Protein AF-A0A9D7MU95-F1 (afdb_monomer_lite)

Sequence (60 aa):
MSFDYSIVNLPYVEILRVIGSNGVTITGNAEDNFLTGNIGNDVLTGGAGADAFGFRQTKG

Secondary structure (DSSP, 8-state):
----EE-TT-TT--EEE--SSS--EEE--SS--EEE--SSS-EEE--SS--EEE------

Structure (mmCIF, N/CA/C/O backbone):
data_AF-A0A9D7MU95-F1
#
_entry.id   AF-A0A9D7MU95-F1
#
loop_
_atom_site.group_PDB
_atom_site.id
_atom_site.type_symbol
_atom_site.label_atom_id
_atom_site.label_alt_id
_atom_site.label_comp_id
_atom_site.label_asym_id
_atom_site.label_entity_id
_atom_site.label_seq_id
_atom_site.pdbx_PDB_ins_code
_atom_site.Cartn_x
_atom_site.Cartn_y
_atom_site.Cartn_z
_atom_site.occupancy
_atom_site.B_iso_or_equiv
_atom_site.auth_seq_id
_atom_site.auth_comp_id
_atom_site.auth_asym_id
_atom_site.auth_atom_id
_atom_site.pdbx_PDB_model_num
ATOM 1 N N . MET A 1 1 ? 18.310 1.067 -4.659 1.00 59.25 1 MET A N 1
ATOM 2 C CA . MET A 1 1 ? 17.886 1.079 -3.244 1.00 59.25 1 MET A CA 1
ATOM 3 C C . MET A 1 1 ? 16.370 0.984 -3.243 1.00 59.25 1 MET A C 1
ATOM 5 O O . MET A 1 1 ? 15.745 1.786 -3.932 1.00 59.25 1 MET A O 1
ATOM 9 N N . SER A 1 2 ? 15.815 -0.052 -2.615 1.00 69.56 2 SER A N 1
ATOM 10 C CA . SER A 1 2 ? 14.383 -0.123 -2.292 1.00 69.56 2 SER A CA 1
ATOM 11 C C . SER A 1 2 ? 14.211 0.360 -0.854 1.00 69.56 2 SER A C 1
ATOM 13 O O . SER A 1 2 ? 15.108 0.137 -0.038 1.00 69.56 2 SER A O 1
ATOM 15 N N . PHE A 1 3 ? 13.100 1.030 -0.566 1.00 81.06 3 PHE A N 1
ATOM 16 C CA . PHE A 1 3 ? 12.702 1.400 0.786 1.00 81.06 3 PHE A CA 1
ATOM 17 C C . PHE A 1 3 ? 11.363 0.746 1.061 1.00 81.06 3 PHE A C 1
ATOM 19 O O . PHE A 1 3 ? 10.334 1.250 0.616 1.00 81.06 3 PHE A O 1
ATOM 26 N N . ASP A 1 4 ? 11.391 -0.375 1.767 1.00 91.88 4 ASP A N 1
ATOM 27 C CA . ASP A 1 4 ? 10.165 -1.004 2.228 1.00 91.88 4 ASP A CA 1
ATOM 28 C C . ASP A 1 4 ? 9.550 -0.145 3.341 1.00 91.88 4 ASP A C 1
ATOM 30 O O . ASP A 1 4 ? 10.267 0.471 4.138 1.00 91.88 4 ASP A O 1
ATOM 34 N N . TYR A 1 5 ? 8.222 -0.060 3.376 1.00 95.06 5 TYR A N 1
ATOM 35 C CA . TYR A 1 5 ? 7.522 0.808 4.321 1.00 95.06 5 TYR A CA 1
ATOM 36 C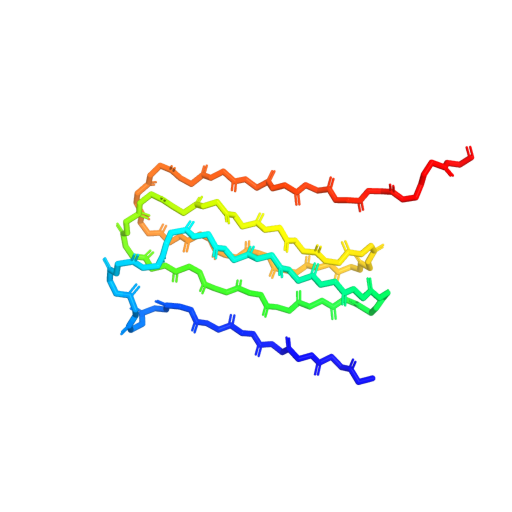 C . TYR A 1 5 ? 6.274 0.138 4.879 1.00 95.06 5 TYR A C 1
ATOM 38 O O . TYR A 1 5 ? 5.533 -0.534 4.166 1.00 95.06 5 TYR A O 1
ATOM 46 N N . SER A 1 6 ? 6.019 0.340 6.167 1.00 96.75 6 SER A N 1
ATOM 47 C CA . SER A 1 6 ? 4.861 -0.228 6.845 1.00 96.75 6 SER A CA 1
ATOM 48 C C . SER A 1 6 ? 4.159 0.836 7.671 1.00 96.75 6 SER A C 1
ATOM 50 O O . SER A 1 6 ? 4.801 1.567 8.425 1.00 96.75 6 SER A O 1
ATOM 52 N N . ILE A 1 7 ? 2.837 0.891 7.536 1.00 97.44 7 ILE A N 1
ATOM 53 C CA . ILE A 1 7 ? 1.960 1.767 8.318 1.00 97.44 7 ILE A CA 1
ATOM 54 C C . ILE A 1 7 ? 1.183 0.994 9.393 1.00 97.44 7 ILE A C 1
ATOM 56 O O . ILE A 1 7 ? 0.307 1.570 10.023 1.00 97.44 7 ILE A O 1
ATOM 60 N N . VAL A 1 8 ? 1.526 -0.276 9.662 1.00 97.69 8 VAL A N 1
ATOM 61 C CA . VAL A 1 8 ? 0.819 -1.159 10.620 1.00 97.69 8 VAL A CA 1
ATOM 62 C C . VAL A 1 8 ? 0.571 -0.489 11.980 1.00 97.69 8 VAL A C 1
ATOM 64 O O . VAL A 1 8 ? -0.483 -0.674 12.575 1.00 97.69 8 VAL A O 1
ATOM 67 N N . ASN A 1 9 ? 1.522 0.321 12.463 1.00 96.94 9 ASN A N 1
ATOM 68 C CA . 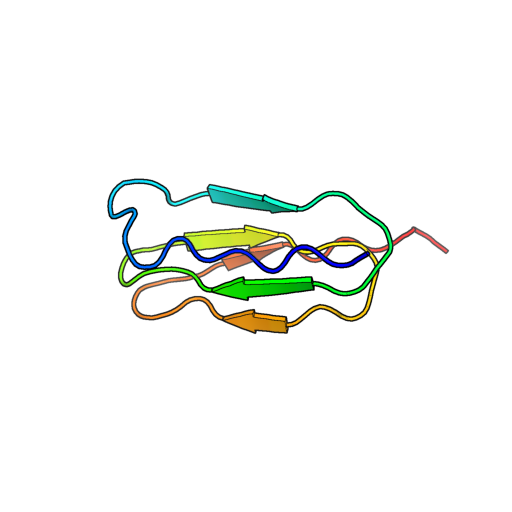ASN A 1 9 ? 1.436 1.013 13.758 1.00 96.94 9 ASN A CA 1
ATOM 69 C C . ASN A 1 9 ? 0.998 2.488 13.647 1.00 96.94 9 ASN A C 1
ATOM 71 O O . ASN A 1 9 ? 1.214 3.270 14.573 1.00 96.94 9 ASN A O 1
ATOM 75 N N . LEU A 1 10 ? 0.429 2.888 12.510 1.00 97.19 10 LEU A N 1
ATOM 76 C CA . LEU A 1 10 ? -0.048 4.240 12.228 1.00 97.19 10 LEU A CA 1
ATOM 77 C C . LEU A 1 10 ? -1.563 4.183 11.961 1.00 97.19 10 LEU A C 1
ATOM 79 O O . LEU A 1 10 ? -1.975 4.193 10.805 1.00 97.19 10 LEU A O 1
ATOM 83 N N . PRO A 1 11 ? -2.406 4.137 13.009 1.00 94.00 11 PRO A N 1
ATOM 84 C CA . PRO A 1 11 ? -3.844 3.845 12.895 1.00 94.00 11 PRO A CA 1
ATOM 85 C C . PRO A 1 11 ? -4.680 4.975 12.273 1.00 94.00 11 PRO A C 1
ATOM 87 O O . PRO A 1 11 ? -5.896 4.886 12.217 1.00 94.00 11 PRO A O 1
ATOM 90 N N . TYR A 1 12 ? -4.041 6.082 11.896 1.00 96.62 12 TYR A N 1
ATOM 91 C CA . TYR A 1 12 ? -4.700 7.238 11.285 1.00 96.62 12 TYR A CA 1
ATOM 92 C C . TYR A 1 12 ? -4.138 7.560 9.897 1.00 96.62 12 TYR A C 1
ATOM 94 O O . TYR A 1 12 ? -4.512 8.567 9.293 1.00 96.62 12 TYR A O 1
ATOM 102 N N . VAL A 1 13 ? -3.168 6.775 9.422 1.00 97.06 13 VAL A N 1
ATOM 103 C CA . VAL A 1 13 ? -2.565 6.962 8.105 1.00 97.06 13 VAL A CA 1
ATOM 104 C C . VAL A 1 13 ? -3.169 5.932 7.177 1.00 97.06 13 VAL A C 1
ATOM 106 O O . VAL A 1 13 ? -2.812 4.768 7.241 1.00 97.06 13 VAL A O 1
ATOM 109 N N . GLU A 1 14 ? -4.009 6.403 6.265 1.00 97.88 14 GLU A N 1
ATOM 110 C CA . GLU A 1 14 ? -4.719 5.540 5.315 1.00 97.88 14 GLU A CA 1
ATOM 111 C C . GLU A 1 14 ? -4.178 5.660 3.889 1.00 97.88 14 GLU A C 1
ATOM 113 O O . GLU A 1 14 ? -4.614 4.958 2.988 1.00 97.88 14 GLU A O 1
ATOM 118 N N . ILE A 1 15 ? -3.232 6.571 3.642 1.00 97.56 15 ILE A N 1
ATOM 119 C CA . ILE A 1 15 ? -2.688 6.817 2.304 1.00 97.56 15 ILE A CA 1
ATOM 120 C C . ILE A 1 15 ? -1.174 6.662 2.340 1.00 97.56 15 ILE A C 1
ATOM 122 O O . ILE A 1 15 ? -0.466 7.482 2.929 1.00 97.56 15 ILE A O 1
ATOM 126 N N . LEU A 1 16 ? -0.674 5.654 1.628 1.00 96.62 16 LEU A N 1
ATOM 127 C CA . LEU A 1 16 ? 0.751 5.457 1.391 1.00 96.62 16 LEU A CA 1
ATOM 128 C C . LEU A 1 16 ? 1.024 5.442 -0.110 1.00 96.62 16 LEU A C 1
ATOM 130 O O . LEU A 1 16 ? 0.559 4.571 -0.845 1.00 96.62 16 LEU A O 1
ATOM 134 N N . ARG A 1 17 ? 1.827 6.405 -0.568 1.00 95.50 17 ARG A N 1
ATOM 135 C CA . ARG A 1 17 ? 2.252 6.512 -1.964 1.00 95.50 17 ARG A CA 1
ATOM 136 C C . ARG A 1 17 ? 3.766 6.542 -2.058 1.00 95.50 17 ARG A C 1
ATOM 138 O O . ARG A 1 17 ? 4.396 7.499 -1.610 1.00 95.50 17 ARG A O 1
ATOM 145 N N . VAL A 1 18 ? 4.330 5.539 -2.719 1.00 93.75 18 VAL A N 1
ATOM 146 C CA . VAL A 1 18 ? 5.766 5.456 -2.992 1.00 93.75 18 VAL A CA 1
ATOM 147 C C . VAL A 1 18 ? 6.055 5.954 -4.411 1.00 93.75 18 VAL A C 1
ATOM 149 O O . VAL A 1 18 ? 5.256 5.798 -5.342 1.00 93.75 18 VAL A O 1
ATOM 152 N N . ILE A 1 19 ? 7.179 6.658 -4.576 1.00 91.31 19 ILE A N 1
ATOM 153 C CA . ILE A 1 19 ? 7.623 7.175 -5.871 1.00 91.31 19 ILE A CA 1
ATOM 154 C C . ILE A 1 19 ? 9.070 6.767 -6.132 1.00 91.31 19 ILE A C 1
ATOM 156 O O . ILE A 1 19 ? 9.990 7.212 -5.456 1.00 91.31 19 ILE A O 1
ATOM 160 N N . GLY A 1 20 ? 9.255 5.965 -7.175 1.00 90.31 20 GLY A N 1
ATOM 161 C CA . GLY A 1 20 ? 10.540 5.427 -7.589 1.00 90.31 20 GLY A CA 1
ATOM 162 C C . GLY A 1 20 ? 10.370 4.425 -8.727 1.00 90.31 20 GLY A C 1
ATOM 163 O O . GLY A 1 20 ? 9.261 4.217 -9.222 1.00 90.31 20 GLY A O 1
ATOM 164 N N . SER A 1 21 ? 11.483 3.826 -9.147 1.00 90.62 21 SER A N 1
ATOM 165 C CA . SER A 1 21 ? 11.547 2.862 -10.254 1.00 90.62 21 SER A CA 1
ATOM 166 C C . SER A 1 21 ? 11.845 1.424 -9.834 1.00 90.62 21 SER A C 1
ATOM 168 O O . SER A 1 21 ? 11.569 0.503 -10.595 1.00 90.62 21 SER A O 1
ATOM 170 N N . ASN A 1 22 ? 12.393 1.218 -8.636 1.00 92.06 22 ASN A N 1
ATOM 171 C CA . ASN A 1 22 ? 12.653 -0.117 -8.101 1.00 92.06 22 ASN A CA 1
ATOM 172 C C . ASN A 1 22 ? 11.380 -0.689 -7.472 1.00 92.06 22 ASN A C 1
ATOM 174 O O . ASN A 1 22 ? 10.575 0.077 -6.940 1.00 92.06 22 ASN A O 1
ATOM 178 N N . GLY A 1 23 ? 11.243 -2.015 -7.483 1.00 93.31 23 GLY A N 1
ATOM 179 C CA . GLY A 1 23 ? 10.188 -2.696 -6.732 1.00 93.31 23 GLY A CA 1
ATOM 180 C C . GLY A 1 23 ? 10.249 -2.361 -5.241 1.00 93.31 23 GLY A C 1
ATOM 181 O O . GLY A 1 23 ? 11.352 -2.236 -4.703 1.00 93.31 23 GLY A O 1
ATOM 182 N N . VAL A 1 24 ? 9.090 -2.197 -4.602 1.00 95.31 24 VAL A N 1
ATOM 183 C CA . VAL A 1 24 ? 8.950 -1.929 -3.162 1.00 95.31 24 VAL A CA 1
ATOM 184 C C . VAL A 1 24 ? 8.034 -2.942 -2.479 1.00 95.31 24 VAL A C 1
ATOM 186 O O . VAL A 1 24 ? 7.074 -3.409 -3.088 1.00 95.31 24 VAL A O 1
ATOM 189 N N . THR A 1 25 ? 8.291 -3.239 -1.205 1.00 96.69 25 THR A N 1
ATOM 190 C CA . THR A 1 25 ? 7.320 -3.907 -0.331 1.00 96.69 25 THR A CA 1
ATOM 191 C C . THR A 1 25 ? 6.643 -2.883 0.574 1.00 96.69 25 THR A C 1
ATOM 193 O O . THR A 1 25 ? 7.316 -2.195 1.345 1.00 96.69 25 THR A O 1
ATOM 196 N N . ILE A 1 26 ? 5.314 -2.783 0.509 1.00 97.31 26 ILE A N 1
ATOM 197 C CA . ILE A 1 26 ? 4.529 -1.964 1.439 1.00 97.31 26 ILE A CA 1
ATOM 198 C C . ILE A 1 26 ? 3.478 -2.783 2.182 1.00 97.31 26 ILE A C 1
ATOM 200 O O . ILE A 1 26 ? 2.894 -3.714 1.628 1.00 97.31 26 ILE A O 1
ATOM 204 N N . THR A 1 27 ? 3.241 -2.439 3.447 1.00 98.19 27 THR A N 1
ATOM 205 C CA . THR A 1 27 ? 2.230 -3.090 4.295 1.00 98.19 27 THR A CA 1
ATOM 206 C C . THR A 1 27 ? 1.339 -2.053 4.973 1.00 98.19 27 THR A C 1
ATOM 208 O O . THR A 1 27 ? 1.849 -1.167 5.667 1.00 98.19 27 THR A O 1
ATOM 211 N N . GLY A 1 28 ? 0.033 -2.182 4.759 1.00 98.38 28 GLY A N 1
ATOM 212 C CA . GLY A 1 28 ? -1.034 -1.426 5.395 1.00 98.38 28 GLY A CA 1
ATOM 213 C C . GLY A 1 28 ? -1.301 -1.842 6.846 1.00 98.38 28 GLY A C 1
ATOM 214 O O . GLY A 1 28 ? -0.504 -2.559 7.455 1.00 98.38 28 GLY A O 1
ATOM 215 N N . ASN A 1 29 ? -2.380 -1.335 7.430 1.00 98.38 29 ASN A N 1
ATOM 216 C CA . ASN A 1 29 ? -2.819 -1.594 8.798 1.00 98.38 29 ASN A CA 1
ATOM 217 C C . ASN A 1 29 ? -4.156 -2.375 8.790 1.00 98.38 29 ASN A C 1
ATOM 219 O O . ASN A 1 29 ? 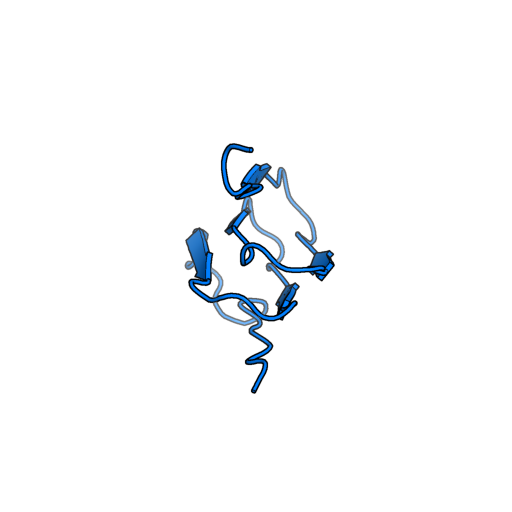-4.393 -3.182 7.899 1.00 98.38 29 ASN A O 1
ATOM 223 N N . ALA A 1 30 ? -4.971 -2.258 9.840 1.00 98.31 30 ALA A N 1
ATOM 224 C CA . ALA A 1 30 ? -6.255 -2.963 9.930 1.00 98.31 30 ALA A CA 1
ATOM 225 C C . ALA A 1 30 ? -7.465 -2.130 9.454 1.00 98.31 30 ALA A C 1
ATOM 227 O O . ALA A 1 30 ? -8.587 -2.634 9.506 1.00 98.31 30 ALA A O 1
ATOM 228 N N . GLU A 1 31 ? -7.232 -0.880 9.055 1.00 98.12 31 GLU A N 1
ATOM 229 C CA . GLU A 1 31 ? -8.218 0.084 8.559 1.00 98.12 31 GLU A CA 1
ATOM 230 C C . GLU A 1 31 ? -8.252 0.080 7.013 1.00 98.12 31 GLU A C 1
ATOM 232 O O . GLU A 1 31 ? -7.551 -0.692 6.365 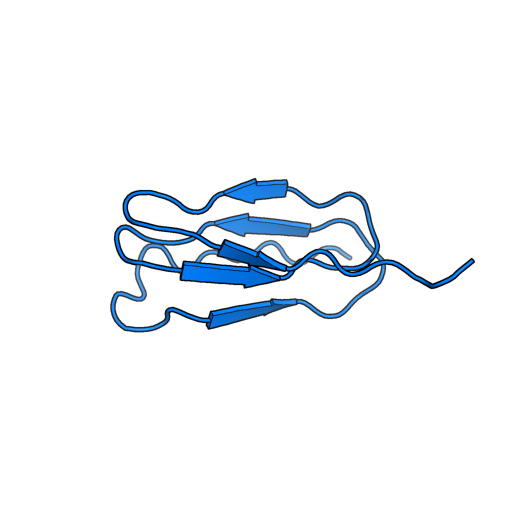1.00 98.12 31 GLU A O 1
ATOM 237 N N . ASP A 1 32 ? -9.071 0.938 6.401 1.00 98.56 32 ASP A N 1
ATOM 238 C CA . ASP A 1 32 ? -9.246 0.990 4.944 1.00 98.56 32 ASP A CA 1
ATOM 239 C C . ASP A 1 32 ? -8.107 1.769 4.248 1.00 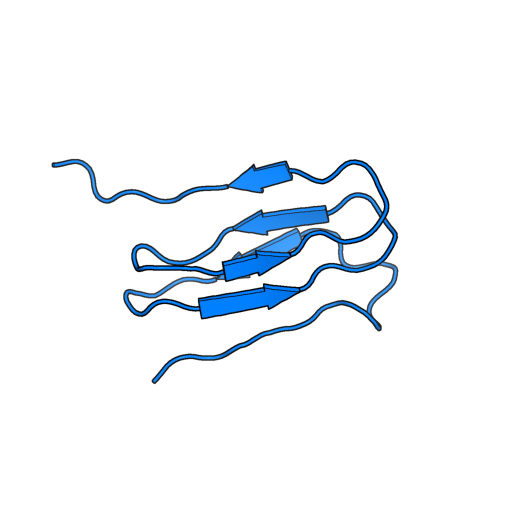98.56 32 ASP A C 1
ATOM 241 O O . ASP A 1 32 ? -8.164 2.998 4.118 1.00 98.56 32 ASP A O 1
ATOM 245 N N . ASN A 1 33 ? -7.085 1.075 3.727 1.00 98.62 33 ASN A N 1
ATOM 246 C CA . ASN A 1 33 ? -5.919 1.745 3.144 1.00 98.62 33 ASN A CA 1
ATOM 247 C C . ASN A 1 33 ? -5.992 1.966 1.618 1.00 98.62 33 ASN A C 1
ATOM 249 O O . ASN A 1 33 ? -6.416 1.112 0.838 1.00 98.62 33 ASN A O 1
ATOM 253 N N . PHE A 1 34 ? -5.427 3.088 1.158 1.00 98.50 34 PHE A N 1
ATOM 254 C CA . PHE A 1 34 ? -5.073 3.355 -0.237 1.00 98.50 34 PHE A CA 1
ATOM 255 C C . PHE A 1 34 ? -3.555 3.278 -0.445 1.00 98.50 34 PHE A C 1
ATOM 257 O O . PHE A 1 34 ? -2.792 4.176 -0.063 1.00 98.50 34 PHE A O 1
ATOM 264 N N . LEU A 1 35 ? -3.112 2.206 -1.099 1.00 98.44 35 LEU A N 1
ATOM 265 C CA . LEU A 1 35 ? -1.703 1.851 -1.239 1.00 98.44 35 LEU A CA 1
ATOM 266 C C . LEU A 1 35 ? -1.251 1.974 -2.696 1.00 98.44 35 LEU A C 1
ATOM 268 O O . LEU A 1 35 ? -1.800 1.337 -3.591 1.00 98.44 35 LEU A O 1
ATO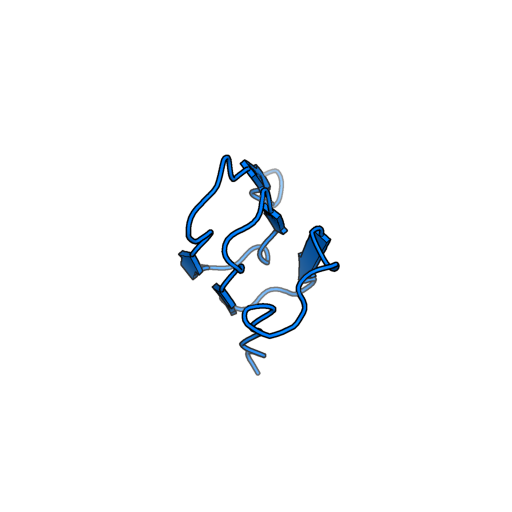M 272 N N . THR A 1 36 ? -0.235 2.797 -2.957 1.00 97.12 36 THR A N 1
ATOM 273 C CA . THR A 1 36 ? 0.347 2.980 -4.297 1.00 97.12 36 THR A CA 1
ATOM 274 C C . THR A 1 36 ? 1.844 2.681 -4.292 1.00 97.12 36 THR A C 1
ATOM 276 O O . THR A 1 36 ? 2.616 3.382 -3.632 1.00 97.12 36 THR A O 1
ATOM 279 N N . GLY A 1 37 ? 2.241 1.671 -5.069 1.00 94.44 37 GLY A N 1
ATOM 280 C CA . GLY A 1 37 ? 3.634 1.272 -5.280 1.00 94.44 37 GLY A CA 1
ATOM 281 C C . GLY A 1 37 ? 4.403 2.139 -6.291 1.00 94.44 37 GLY A C 1
ATOM 282 O O . GLY A 1 37 ? 3.946 3.200 -6.737 1.00 94.44 37 GLY A O 1
ATOM 283 N N . ASN A 1 38 ? 5.598 1.675 -6.645 1.00 93.62 38 ASN A N 1
ATOM 284 C CA . ASN A 1 38 ? 6.463 2.248 -7.670 1.00 93.62 38 ASN A CA 1
ATOM 285 C C . ASN A 1 38 ? 6.028 1.802 -9.082 1.00 93.62 38 ASN A C 1
ATOM 287 O O . ASN A 1 38 ? 4.916 1.337 -9.299 1.00 93.62 38 ASN A O 1
ATOM 291 N N . ILE A 1 39 ? 6.877 2.044 -10.087 1.00 91.88 39 ILE A N 1
ATOM 292 C CA . ILE A 1 39 ? 6.695 1.488 -11.446 1.00 91.88 39 ILE A CA 1
ATOM 293 C C . ILE A 1 39 ? 7.387 0.122 -11.622 1.00 91.88 39 ILE A C 1
ATOM 295 O O . ILE A 1 39 ? 7.416 -0.408 -12.730 1.00 91.88 39 ILE A O 1
ATOM 299 N N . GLY A 1 40 ? 8.024 -0.393 -10.565 1.00 90.62 40 GLY A N 1
ATOM 300 C CA . GLY A 1 40 ? 8.747 -1.662 -10.569 1.00 90.62 40 GLY A CA 1
ATOM 301 C C . GLY A 1 40 ? 7.859 -2.840 -10.167 1.00 90.62 40 GLY A C 1
ATOM 302 O O . GLY A 1 40 ? 6.638 -2.739 -10.113 1.00 90.62 40 GLY A O 1
ATOM 303 N N . ASN A 1 41 ? 8.492 -3.974 -9.863 1.00 92.88 41 ASN A N 1
ATOM 304 C CA . ASN A 1 41 ? 7.788 -5.146 -9.345 1.00 92.88 41 ASN A CA 1
ATOM 305 C C . ASN A 1 41 ? 7.536 -4.973 -7.842 1.00 92.88 41 ASN A C 1
ATOM 307 O O . ASN A 1 41 ? 8.422 -5.261 -7.038 1.00 92.88 41 ASN A O 1
ATOM 311 N N . ASP A 1 42 ? 6.354 -4.484 -7.481 1.00 94.75 42 ASP A N 1
ATOM 312 C CA . ASP A 1 42 ? 5.997 -4.193 -6.092 1.00 94.75 42 ASP A CA 1
ATOM 313 C C . ASP A 1 42 ? 5.233 -5.335 -5.409 1.00 94.75 42 ASP A C 1
ATOM 315 O O . ASP A 1 42 ? 4.520 -6.109 -6.051 1.00 94.75 42 ASP A O 1
ATOM 319 N N . VAL A 1 43 ? 5.334 -5.388 -4.082 1.00 96.19 43 VAL A N 1
ATOM 320 C CA . VAL A 1 43 ? 4.511 -6.216 -3.196 1.00 96.19 43 VAL A CA 1
ATOM 321 C C . VAL A 1 43 ? 3.714 -5.281 -2.295 1.00 96.19 43 VAL A C 1
ATOM 323 O O . VAL A 1 43 ? 4.284 -4.556 -1.483 1.00 96.19 43 VAL A O 1
ATOM 326 N N . LEU A 1 44 ? 2.392 -5.279 -2.443 1.00 97.69 44 LEU A N 1
ATOM 327 C CA . LEU A 1 44 ? 1.495 -4.448 -1.644 1.00 97.69 44 LEU A CA 1
ATOM 328 C C . LEU A 1 44 ? 0.610 -5.373 -0.800 1.00 97.69 44 LEU A C 1
ATOM 330 O O . LEU A 1 44 ? -0.154 -6.166 -1.350 1.00 97.69 44 LEU A O 1
ATOM 334 N N . THR A 1 45 ? 0.706 -5.265 0.521 1.00 98.38 45 THR A N 1
ATOM 335 C CA . THR A 1 45 ? -0.197 -5.930 1.470 1.00 98.38 45 THR A CA 1
ATOM 336 C C . THR A 1 45 ? -1.070 -4.857 2.104 1.00 98.38 45 THR A C 1
ATOM 338 O O . THR A 1 45 ? -0.519 -3.926 2.677 1.00 98.38 45 THR A O 1
ATOM 341 N N . GLY A 1 46 ? -2.394 -4.962 1.982 1.00 98.00 46 GLY A N 1
ATOM 342 C CA . GLY A 1 46 ? -3.350 -4.041 2.611 1.00 98.00 46 GLY A CA 1
ATOM 343 C C . GLY A 1 46 ? -3.449 -4.327 4.102 1.00 98.00 46 GLY A C 1
ATOM 344 O O . GLY A 1 46 ? -2.632 -3.860 4.880 1.00 98.00 46 GLY A O 1
ATOM 345 N N . GLY A 1 47 ? -4.304 -5.261 4.472 1.00 97.62 47 GLY A N 1
ATOM 346 C CA . GLY A 1 47 ? -4.328 -5.830 5.809 1.00 97.62 47 GLY A CA 1
ATOM 347 C C . GLY A 1 47 ? -5.713 -6.373 6.084 1.00 97.62 47 GLY A C 1
ATOM 348 O O . GLY A 1 47 ? -6.227 -7.159 5.288 1.00 97.62 47 GLY A O 1
ATOM 349 N N . ALA A 1 48 ? -6.300 -5.990 7.215 1.00 97.38 48 ALA A N 1
ATOM 350 C CA . ALA A 1 48 ? -7.756 -6.044 7.345 1.00 97.38 48 ALA A CA 1
ATOM 351 C C . ALA A 1 48 ? -8.362 -4.771 6.721 1.00 97.38 48 ALA A C 1
ATOM 353 O O . ALA A 1 48 ? -7.618 -3.881 6.342 1.00 97.38 48 ALA A O 1
ATOM 354 N N . GLY A 1 49 ? -9.692 -4.687 6.632 1.00 97.56 49 GLY A N 1
ATOM 355 C CA . GLY A 1 49 ? -10.369 -3.526 6.042 1.00 97.56 49 GLY A CA 1
ATOM 356 C C . GLY A 1 49 ? -10.640 -3.662 4.540 1.00 97.56 49 GLY A C 1
ATOM 357 O O . GLY A 1 49 ? -10.411 -4.707 3.922 1.00 97.56 49 GLY A O 1
ATOM 358 N N . ALA A 1 50 ? -11.226 -2.618 3.966 1.00 98.50 50 ALA A N 1
ATOM 359 C CA . ALA A 1 50 ? -11.553 -2.494 2.553 1.00 98.50 50 ALA A CA 1
ATOM 360 C C . ALA A 1 50 ? -10.460 -1.700 1.821 1.00 98.50 50 ALA A C 1
ATOM 362 O O . ALA A 1 50 ? -10.584 -0.501 1.573 1.00 98.50 50 ALA A O 1
ATOM 363 N N . ASP A 1 51 ? -9.392 -2.399 1.447 1.00 98.56 51 ASP A N 1
ATOM 364 C CA . ASP A 1 51 ? -8.224 -1.793 0.811 1.00 98.56 51 ASP A CA 1
ATOM 365 C C . ASP A 1 51 ? -8.407 -1.497 -0.685 1.00 98.56 51 ASP A C 1
ATOM 367 O O . ASP A 1 51 ? -9.102 -2.206 -1.424 1.00 98.56 51 ASP A O 1
ATOM 371 N N . ALA A 1 52 ? -7.671 -0.496 -1.171 1.00 98.38 52 ALA A N 1
ATOM 372 C CA . ALA A 1 52 ? -7.557 -0.176 -2.588 1.00 98.38 52 ALA A CA 1
ATOM 373 C C . ALA A 1 52 ? -6.093 0.007 -3.026 1.00 98.38 52 ALA A C 1
ATOM 375 O O . ALA A 1 52 ? -5.310 0.738 -2.416 1.00 98.38 52 ALA A O 1
ATOM 376 N N . PHE A 1 53 ? -5.736 -0.624 -4.150 1.00 97.44 53 PHE A N 1
ATOM 377 C CA . PHE A 1 53 ? -4.382 -0.595 -4.708 1.00 97.44 53 PHE A CA 1
ATOM 378 C C . PHE A 1 53 ? -4.295 0.281 -5.959 1.00 97.44 53 PHE A C 1
ATOM 380 O O . PHE A 1 53 ? -4.950 0.034 -6.974 1.00 97.44 53 PHE A O 1
ATOM 387 N N . GLY A 1 54 ? -3.437 1.297 -5.898 1.00 94.25 54 GLY A N 1
ATOM 388 C CA . GLY A 1 54 ? -3.065 2.129 -7.032 1.00 94.25 54 GLY A CA 1
ATOM 389 C C . GLY A 1 54 ? -1.840 1.564 -7.746 1.00 94.25 54 GLY A C 1
ATOM 390 O O . GLY A 1 54 ? -0.728 1.625 -7.224 1.00 94.25 54 GLY A O 1
ATOM 391 N N . PHE A 1 55 ? -2.015 1.067 -8.970 1.00 90.12 55 PHE A N 1
ATOM 392 C CA . PHE A 1 55 ? -0.900 0.606 -9.800 1.00 90.12 55 PHE A CA 1
ATOM 393 C C . PHE A 1 55 ? -0.431 1.714 -10.739 1.00 90.12 55 PHE A C 1
ATOM 395 O O . PHE A 1 55 ? -1.217 2.291 -11.495 1.00 90.12 55 PHE A O 1
ATOM 402 N N . ARG A 1 56 ? 0.869 2.013 -10.709 1.00 88.19 56 ARG A N 1
ATOM 403 C CA . ARG A 1 56 ? 1.491 2.986 -11.609 1.00 88.19 56 ARG A CA 1
ATOM 404 C C . ARG A 1 56 ? 2.189 2.237 -12.729 1.00 88.19 56 ARG A C 1
ATOM 406 O O . ARG A 1 56 ? 3.117 1.482 -12.485 1.00 88.19 56 ARG A O 1
ATOM 413 N N . GLN A 1 57 ? 1.775 2.489 -13.962 1.00 78.69 57 GLN A N 1
ATOM 414 C CA . GLN A 1 57 ? 2.478 1.994 -15.140 1.00 78.69 57 GLN A CA 1
ATOM 415 C C . GLN A 1 57 ? 3.090 3.171 -15.893 1.00 78.69 57 GLN A C 1
ATOM 417 O O . GLN A 1 57 ? 2.481 4.241 -15.999 1.00 78.69 57 GLN A O 1
ATOM 422 N N . THR A 1 58 ? 4.292 2.989 -16.432 1.00 69.69 58 THR A N 1
ATOM 423 C CA . THR A 1 58 ? 4.763 3.854 -17.513 1.00 69.69 58 THR A CA 1
ATOM 424 C C . THR A 1 58 ? 3.911 3.534 -18.732 1.00 69.69 58 THR A C 1
ATOM 426 O O . THR A 1 58 ? 3.862 2.378 -19.148 1.00 69.69 58 THR A O 1
ATOM 429 N N . LYS A 1 59 ? 3.209 4.529 -19.286 1.00 64.81 59 LYS A N 1
ATOM 430 C CA . LYS A 1 59 ? 2.586 4.359 -20.604 1.00 64.81 59 LYS A CA 1
ATOM 431 C C . LYS A 1 59 ? 3.680 3.911 -21.579 1.00 64.81 59 LYS A C 1
ATOM 433 O O . LYS A 1 59 ? 4.724 4.562 -21.626 1.00 64.81 59 LYS A O 1
ATOM 438 N N . GLY A 1 60 ? 3.443 2.784 -22.251 1.00 55.50 60 GLY A N 1
ATOM 439 C CA . GLY A 1 60 ? 4.270 2.315 -23.363 1.00 55.50 60 GLY A CA 1
ATOM 440 C C . GLY A 1 60 ? 4.219 3.275 -24.539 1.00 55.50 60 GLY A C 1
ATOM 441 O O . GLY A 1 60 ? 3.176 3.955 -24.691 1.00 55.50 60 GLY A O 1
#

Foldseek 3Di:
DEDEEECQVPVPAQEDADEDAEEYEYAAHQEEHEYETYQYNYHYHHDHYNYDYDYDHDDD

Radius of gyration: 11.19 Å; chains: 1; bounding box: 29×14×37 Å

pLDDT: mean 92.61, std 9.66, range [55.5, 98.62]